Protein AF-A0A350YME5-F1 (afdb_monomer)

Secondary structure (DSSP, 8-state):
-HHHHHHB-SS-B--EEETTEEE---BHHHHHHHHHHHHHHHTT-GGGHHHHHHHHHHHHTTEETTEEEEE--TTSPPEEPPSS--SSSPHHHHHHHHHHHHHHHHT------PPPPTTTSHHHHHHHHHHTT-SEEEEESSPPPGGGS-SSEEEEE-SS-EEEETTEEEETT-

pLDDT: mean 90.99, std 7.44, range [53.31, 97.62]

Radius of gyration: 17.11 Å; Cα contacts (8 Å, |Δi|>4): 312; chains: 1; bounding box: 45×33×50 Å

Structure (mmCIF, N/CA/C/O backbone):
data_AF-A0A350YME5-F1
#
_entry.id   AF-A0A350YME5-F1
#
loop_
_atom_site.group_PDB
_atom_site.id
_atom_site.type_symbol
_atom_site.label_atom_id
_atom_site.label_alt_id
_atom_site.label_comp_id
_atom_site.labe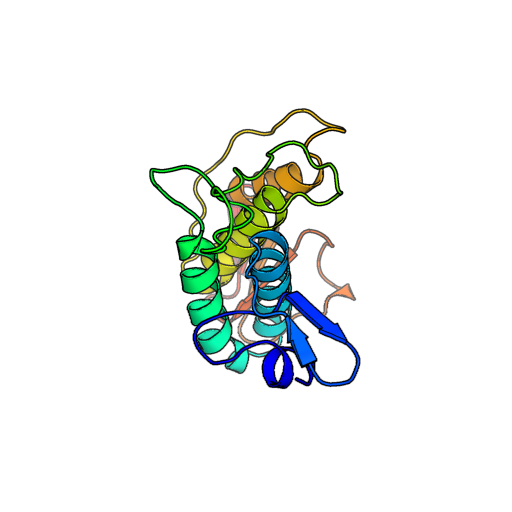l_asym_id
_atom_site.label_entity_id
_atom_site.label_seq_id
_atom_site.pdbx_PDB_ins_code
_atom_site.Cartn_x
_atom_site.Cartn_y
_atom_site.Cartn_z
_atom_site.occupancy
_atom_site.B_iso_or_equiv
_atom_site.auth_seq_id
_atom_site.auth_comp_id
_atom_site.auth_asym_id
_atom_site.auth_atom_id
_atom_site.pdbx_PDB_model_num
ATOM 1 N N . MET A 1 1 ? -17.357 -6.055 -4.525 1.00 59.12 1 MET A N 1
ATOM 2 C CA . MET A 1 1 ? -16.583 -7.040 -3.722 1.00 59.12 1 MET A CA 1
ATOM 3 C C . MET A 1 1 ? -17.225 -7.003 -2.359 1.00 59.12 1 MET A C 1
ATOM 5 O O . MET A 1 1 ? -17.213 -5.934 -1.770 1.00 59.12 1 MET A O 1
ATOM 9 N N . LYS A 1 2 ? -17.766 -8.127 -1.866 1.00 81.62 2 LYS A 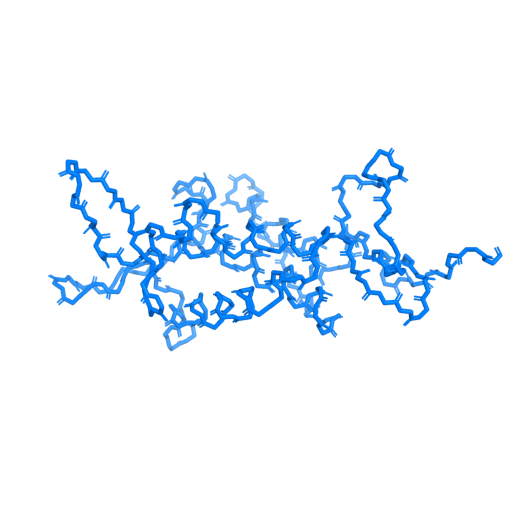N 1
ATOM 10 C CA . LYS A 1 2 ? -18.702 -8.149 -0.722 1.00 81.62 2 LYS A CA 1
ATOM 11 C C . LYS A 1 2 ? -18.221 -7.423 0.548 1.00 81.62 2 LYS A C 1
ATOM 13 O O . LYS A 1 2 ? -19.059 -7.025 1.340 1.00 81.62 2 LYS A O 1
ATOM 18 N N . LEU A 1 3 ? -16.906 -7.272 0.746 1.00 89.12 3 LEU A N 1
ATOM 19 C CA . LEU A 1 3 ? -16.328 -6.552 1.886 1.00 89.12 3 LEU A CA 1
ATOM 20 C C . LEU A 1 3 ? -16.568 -5.040 1.815 1.00 89.12 3 LEU A C 1
ATOM 22 O O . LEU A 1 3 ? -17.195 -4.502 2.716 1.00 89.12 3 LEU A O 1
ATOM 26 N N . LEU A 1 4 ? -16.123 -4.356 0.755 1.00 91.56 4 LEU A N 1
ATOM 27 C CA . LEU A 1 4 ? -16.350 -2.908 0.632 1.00 91.56 4 LEU A CA 1
ATOM 28 C C . LEU A 1 4 ? -17.842 -2.585 0.568 1.00 91.56 4 LEU A C 1
ATOM 30 O O . LEU A 1 4 ? -18.283 -1.658 1.229 1.00 91.56 4 LEU A O 1
ATOM 34 N N . ASP A 1 5 ? -18.621 -3.411 -0.132 1.00 91.50 5 ASP A N 1
ATOM 35 C CA . ASP A 1 5 ? -20.072 -3.229 -0.244 1.00 91.50 5 ASP A CA 1
ATOM 36 C C . ASP A 1 5 ? -20.786 -3.309 1.129 1.00 91.50 5 ASP A C 1
ATOM 38 O O . ASP A 1 5 ? -21.874 -2.766 1.290 1.00 91.50 5 ASP A O 1
ATOM 42 N N . LEU A 1 6 ? -20.190 -3.998 2.113 1.00 92.38 6 LEU A N 1
ATOM 43 C CA . LEU A 1 6 ? -20.753 -4.188 3.455 1.00 92.38 6 LEU A CA 1
ATOM 44 C C . LEU A 1 6 ? -20.171 -3.226 4.500 1.00 92.38 6 LEU A C 1
ATOM 46 O O . LEU A 1 6 ? -20.893 -2.786 5.392 1.00 92.38 6 LEU A O 1
ATOM 50 N N . PHE A 1 7 ? -18.867 -2.958 4.433 1.00 94.50 7 PHE A N 1
ATOM 51 C CA . PHE A 1 7 ? -18.127 -2.265 5.490 1.00 94.50 7 PHE A CA 1
ATOM 52 C C . PHE A 1 7 ? -17.816 -0.805 5.168 1.00 94.50 7 PHE A C 1
ATOM 54 O O . PHE A 1 7 ? -17.554 -0.048 6.096 1.00 94.50 7 PHE A O 1
ATOM 61 N N . TRP A 1 8 ? -17.828 -0.397 3.898 1.00 94.56 8 TRP A N 1
ATOM 62 C CA . TRP A 1 8 ? -17.548 0.981 3.501 1.00 94.56 8 TRP A CA 1
ATOM 63 C C . TRP A 1 8 ? -18.847 1.732 3.211 1.00 94.56 8 TRP A C 1
ATOM 65 O O . TRP A 1 8 ? -19.565 1.392 2.272 1.00 94.56 8 TRP A O 1
ATOM 75 N N . ASP A 1 9 ? -19.140 2.776 3.988 1.00 91.62 9 ASP A N 1
ATOM 76 C CA . ASP A 1 9 ? -20.358 3.586 3.812 1.00 91.62 9 ASP A CA 1
ATOM 77 C C . ASP A 1 9 ? -20.165 4.835 2.933 1.00 91.62 9 ASP A C 1
ATOM 79 O O . ASP A 1 9 ? -21.090 5.628 2.757 1.00 91.62 9 ASP A O 1
ATOM 83 N N . GLY A 1 10 ? -18.968 5.005 2.364 1.00 91.62 10 GLY A N 1
ATOM 84 C CA . GLY A 1 10 ? -18.572 6.194 1.605 1.00 91.62 10 GLY A CA 1
ATOM 85 C C . GLY A 1 10 ? -17.746 7.196 2.411 1.00 91.62 10 GLY A C 1
ATOM 86 O O . GLY A 1 10 ? -17.111 8.063 1.813 1.00 91.62 10 GLY A O 1
ATOM 87 N N . SER A 1 11 ? -17.716 7.067 3.739 1.00 90.62 11 SER A N 1
ATOM 88 C CA . SER A 1 11 ? -16.998 7.979 4.636 1.00 90.62 11 SER A CA 1
ATOM 89 C C . SER A 1 11 ? -16.175 7.272 5.710 1.00 90.62 11 SER A C 1
ATOM 91 O O . SER A 1 11 ? -15.109 7.761 6.084 1.00 90.62 11 SER A O 1
ATOM 93 N N . ALA A 1 12 ? -16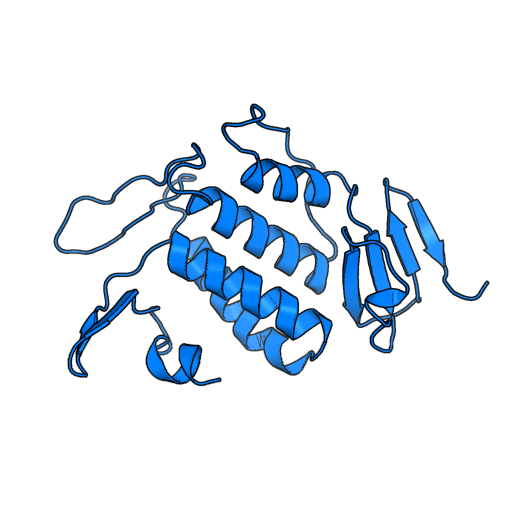.644 6.120 6.185 1.00 90.69 12 ALA A N 1
ATOM 94 C CA . ALA A 1 12 ? -16.018 5.349 7.241 1.00 90.69 12 ALA A CA 1
ATOM 95 C C . ALA A 1 12 ? -16.029 3.856 6.908 1.00 90.69 12 ALA A C 1
ATOM 97 O O . ALA A 1 12 ? -16.952 3.328 6.278 1.00 90.69 12 ALA A O 1
ATOM 98 N N . LEU A 1 13 ? -14.976 3.175 7.359 1.00 92.88 13 LEU A N 1
ATOM 99 C CA . LEU A 1 13 ? -14.870 1.728 7.320 1.00 92.88 13 LEU A CA 1
ATOM 100 C C . LEU A 1 13 ? -15.342 1.178 8.668 1.00 92.88 13 LEU A C 1
ATOM 102 O O . LEU A 1 13 ? -14.803 1.536 9.718 1.00 92.88 13 LEU A O 1
ATOM 106 N N . GLY A 1 14 ? -16.367 0.332 8.633 1.00 91.81 14 GLY A N 1
ATOM 107 C CA . GLY A 1 14 ? -16.812 -0.420 9.797 1.00 91.81 14 GLY A CA 1
ATOM 108 C C . GLY A 1 14 ? -15.796 -1.491 10.192 1.00 91.81 14 GLY A C 1
ATOM 109 O O . GLY A 1 14 ? -15.159 -2.099 9.334 1.00 91.81 14 GLY A O 1
ATOM 110 N N . HIS A 1 15 ? -15.695 -1.750 11.490 1.00 91.31 15 HIS A N 1
ATOM 111 C CA . HIS A 1 15 ? -14.753 -2.712 12.059 1.00 91.31 15 HIS A CA 1
ATOM 112 C C . HIS A 1 15 ? -15.239 -4.161 11.947 1.00 91.31 15 HIS A C 1
ATOM 114 O O . HIS A 1 15 ? -14.507 -5.069 11.562 1.00 91.31 15 HIS A O 1
ATOM 120 N N . SER A 1 16 ? -16.500 -4.410 12.311 1.00 90.94 16 SER A N 1
ATOM 121 C CA . SER A 1 16 ? -17.047 -5.768 12.377 1.00 90.94 16 SER A CA 1
ATOM 122 C C . SER A 1 16 ? -18.559 -5.793 12.143 1.00 90.94 16 SER A C 1
ATOM 124 O O . SER A 1 16 ? -19.231 -4.764 12.218 1.00 90.94 16 SER A O 1
ATOM 126 N N . SER A 1 17 ? -19.108 -6.972 11.840 1.00 91.00 17 SER A N 1
ATOM 127 C CA . SER A 1 17 ? -20.553 -7.181 11.733 1.00 91.00 17 SER A CA 1
ATOM 128 C C . SER A 1 17 ? -20.984 -8.367 12.587 1.00 91.00 17 SER A C 1
ATOM 130 O O . SER A 1 17 ? -20.461 -9.472 12.440 1.00 91.00 17 SER A O 1
ATOM 132 N N . PHE A 1 18 ? -21.962 -8.153 13.467 1.00 90.94 18 PHE A N 1
ATOM 133 C CA . PHE A 1 18 ? -22.523 -9.201 14.316 1.00 90.94 18 PHE A CA 1
ATOM 134 C C . PHE A 1 18 ? -24.046 -9.123 14.324 1.00 90.94 18 PHE A C 1
ATOM 136 O O . PHE A 1 18 ? -24.625 -8.069 14.578 1.00 90.94 18 PHE A O 1
ATOM 143 N N . LYS A 1 19 ? -24.710 -10.251 14.033 1.00 91.31 19 LYS A N 1
ATOM 144 C CA . LYS A 1 19 ? -26.181 -10.345 13.932 1.00 91.31 19 LYS A CA 1
ATOM 145 C C . LYS A 1 19 ? -26.807 -9.265 13.027 1.00 91.31 19 LYS A C 1
ATOM 147 O O . LYS A 1 19 ? -27.875 -8.745 13.326 1.00 91.31 19 LYS A O 1
ATOM 152 N N . GLY A 1 20 ? -26.134 -8.927 11.924 1.00 84.81 20 GLY A N 1
ATOM 153 C CA . GLY A 1 20 ? -26.601 -7.927 10.956 1.00 84.81 20 GLY A CA 1
ATOM 154 C C . GLY A 1 20 ? -26.363 -6.470 11.366 1.00 84.81 20 GLY A C 1
ATOM 155 O O . GLY A 1 20 ? -26.711 -5.572 10.607 1.00 84.81 20 GLY A O 1
ATOM 156 N N . LEU A 1 21 ? -25.752 -6.220 12.528 1.00 88.25 21 LEU A N 1
ATOM 157 C CA . LEU A 1 21 ? -25.370 -4.881 12.969 1.00 88.25 21 LEU A CA 1
ATOM 158 C C . LEU A 1 21 ? -23.900 -4.626 12.647 1.00 88.25 21 LEU A C 1
ATOM 160 O O . LEU A 1 21 ? -23.035 -5.418 13.020 1.00 88.25 21 LEU A O 1
ATOM 164 N N . LEU A 1 22 ? -23.635 -3.518 11.956 1.00 91.50 22 LEU A N 1
ATOM 165 C CA . LEU A 1 22 ? -22.288 -3.050 11.644 1.00 91.50 22 LEU A CA 1
ATOM 166 C C . LEU A 1 22 ? -21.751 -2.193 12.796 1.00 91.50 22 LEU A C 1
ATOM 168 O O . LEU A 1 22 ? -22.388 -1.221 13.207 1.00 91.50 22 LEU A O 1
ATOM 172 N N . GLN A 1 23 ? -20.569 -2.539 13.293 1.00 89.12 23 GLN A N 1
ATOM 173 C CA . GLN A 1 23 ? -19.807 -1.729 14.236 1.00 89.12 23 GLN A CA 1
ATOM 174 C C . GLN A 1 23 ? -19.058 -0.642 13.467 1.00 89.12 23 GLN A C 1
ATOM 176 O O . GLN A 1 23 ? -18.192 -0.941 12.650 1.00 89.12 23 GLN A O 1
ATOM 181 N N . LYS A 1 24 ? -19.428 0.618 13.707 1.00 87.38 24 LYS A N 1
ATOM 182 C CA . LYS A 1 24 ? -18.950 1.780 12.941 1.00 87.38 24 LYS A CA 1
ATOM 183 C C . LYS A 1 24 ? -17.668 2.406 13.488 1.00 87.38 24 LYS A C 1
ATOM 185 O O . LYS A 1 24 ? -17.225 3.423 12.969 1.00 87.38 24 LYS A O 1
ATOM 190 N N . GLN A 1 25 ? -17.091 1.837 14.544 1.00 86.62 25 GLN A N 1
ATOM 191 C CA . GLN A 1 25 ? -15.789 2.265 15.035 1.00 86.62 25 GLN A CA 1
ATOM 192 C C . GLN A 1 25 ? -14.756 2.072 13.926 1.00 86.62 25 GLN A C 1
ATOM 194 O O . GLN A 1 25 ? -14.692 1.011 13.313 1.00 86.62 25 GLN A O 1
ATOM 199 N N . SER A 1 26 ? -13.972 3.111 13.671 1.00 88.88 26 SER A N 1
ATOM 200 C CA . SER A 1 26 ? -12.969 3.115 12.616 1.00 88.88 26 SER A CA 1
ATOM 201 C C . SER A 1 26 ? -11.582 2.898 13.202 1.00 88.88 26 SER A C 1
ATOM 203 O O . SER A 1 26 ? -11.195 3.597 14.145 1.00 88.88 26 SER A O 1
ATOM 205 N N . PHE A 1 27 ? -10.836 1.961 12.617 1.00 92.50 27 PHE A N 1
ATOM 206 C CA . PHE A 1 27 ? -9.481 1.624 13.042 1.00 92.50 27 PHE A CA 1
ATOM 207 C C . PHE A 1 27 ? -8.465 1.790 11.913 1.00 92.50 27 PHE A C 1
ATOM 209 O O . PHE A 1 27 ? -8.740 1.479 10.750 1.00 92.50 27 PHE A O 1
ATOM 216 N N . LEU A 1 28 ? -7.267 2.251 12.274 1.00 94.75 28 LEU A N 1
ATOM 217 C CA . LEU A 1 28 ? -6.152 2.418 11.343 1.00 94.75 28 LEU A CA 1
ATOM 218 C C . LEU A 1 28 ? -5.730 1.086 10.725 1.00 94.75 28 LEU A C 1
ATOM 220 O O . LEU A 1 28 ? -5.465 1.021 9.526 1.00 94.75 28 LEU A O 1
ATOM 224 N N . SER A 1 29 ? -5.676 0.027 11.530 1.00 94.06 29 SER A N 1
ATOM 225 C CA . SER A 1 29 ? -5.372 -1.326 11.062 1.00 94.06 29 SER A CA 1
ATOM 226 C C . SER A 1 29 ? -6.334 -1.800 9.968 1.00 94.06 29 SER A C 1
ATOM 228 O O . SER A 1 29 ? -5.872 -2.247 8.917 1.00 94.06 29 SER A O 1
ATOM 230 N N . ASP A 1 30 ? -7.646 -1.626 10.145 1.00 94.31 30 ASP A N 1
ATOM 231 C CA . ASP A 1 30 ? -8.644 -1.994 9.129 1.00 94.31 30 ASP A CA 1
ATOM 232 C C . ASP A 1 30 ? -8.453 -1.188 7.836 1.00 94.31 30 ASP A C 1
ATOM 234 O O . ASP A 1 30 ? -8.427 -1.747 6.735 1.00 94.31 30 ASP A O 1
ATOM 238 N N . ALA A 1 31 ? -8.260 0.128 7.967 1.00 95.62 31 ALA A N 1
ATOM 239 C CA . ALA A 1 31 ? -8.048 1.027 6.837 1.00 95.62 31 ALA A CA 1
ATOM 240 C C . ALA A 1 31 ? -6.757 0.688 6.068 1.00 95.62 31 ALA A C 1
ATOM 242 O O . ALA A 1 31 ? -6.766 0.580 4.839 1.00 95.62 31 ALA A O 1
ATOM 243 N N . GLY A 1 32 ? -5.648 0.465 6.780 1.00 96.19 32 GLY A N 1
ATOM 244 C CA . GLY A 1 32 ? -4.352 0.112 6.198 1.00 96.19 32 GLY A CA 1
ATOM 245 C C . GLY A 1 32 ? -4.363 -1.258 5.515 1.00 96.19 32 GLY A C 1
ATOM 246 O O . GLY A 1 32 ? -3.817 -1.413 4.417 1.00 96.19 32 GLY A O 1
ATOM 247 N N . ALA A 1 33 ? -5.041 -2.245 6.108 1.00 95.62 33 ALA A N 1
ATOM 248 C CA . ALA A 1 33 ? -5.248 -3.553 5.488 1.00 95.62 33 ALA A CA 1
ATOM 249 C C . ALA A 1 33 ? -6.085 -3.441 4.207 1.00 95.62 33 ALA A C 1
ATOM 251 O O . ALA A 1 33 ? -5.713 -4.007 3.174 1.00 95.62 33 ALA A O 1
ATOM 252 N N . MET A 1 34 ? -7.175 -2.669 4.242 1.00 96.56 34 MET A N 1
ATOM 253 C CA . MET A 1 34 ? -8.033 -2.454 3.077 1.00 96.56 34 MET A CA 1
ATOM 254 C C . MET A 1 34 ? -7.290 -1.738 1.946 1.00 96.56 34 MET A C 1
ATOM 256 O O . MET A 1 34 ? -7.369 -2.167 0.794 1.00 96.56 34 MET A O 1
ATOM 260 N N . LEU A 1 35 ? -6.516 -0.694 2.262 1.00 97.62 35 LEU A N 1
ATOM 261 C CA . LEU A 1 35 ? -5.671 -0.015 1.281 1.00 97.62 35 LEU A CA 1
ATOM 262 C C . LEU A 1 35 ? -4.661 -0.982 0.660 1.00 97.62 35 LEU A C 1
ATOM 264 O O . LEU A 1 35 ? -4.535 -1.043 -0.561 1.00 97.62 35 LEU A O 1
ATOM 268 N N . THR A 1 36 ? -3.983 -1.786 1.481 1.00 96.88 36 THR A N 1
ATOM 269 C CA . THR A 1 36 ? -3.022 -2.781 0.988 1.00 96.88 36 THR A CA 1
ATOM 270 C C . THR A 1 36 ? -3.694 -3.758 0.020 1.00 96.88 36 THR A C 1
ATOM 272 O O . THR A 1 36 ? -3.192 -3.959 -1.086 1.00 96.88 36 THR A O 1
ATOM 275 N N . ALA A 1 37 ? -4.870 -4.293 0.358 1.00 96.62 37 ALA A N 1
ATOM 276 C CA . ALA A 1 37 ? -5.623 -5.171 -0.538 1.00 96.62 37 ALA A CA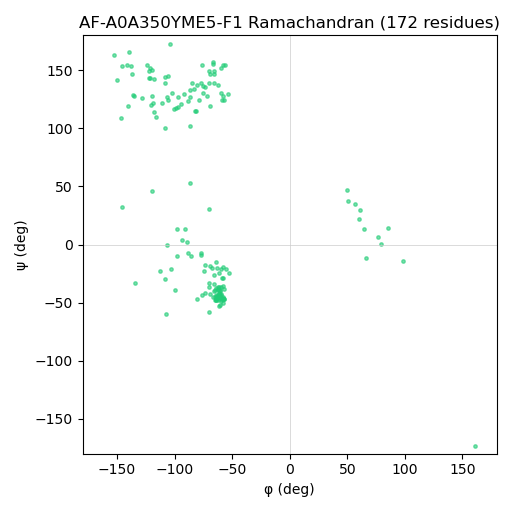 1
ATOM 277 C C . ALA A 1 37 ? -6.020 -4.472 -1.852 1.00 96.62 37 ALA A C 1
ATOM 279 O O . ALA A 1 37 ? -5.862 -5.048 -2.930 1.00 96.62 37 ALA A O 1
ATOM 280 N N . LEU A 1 38 ? 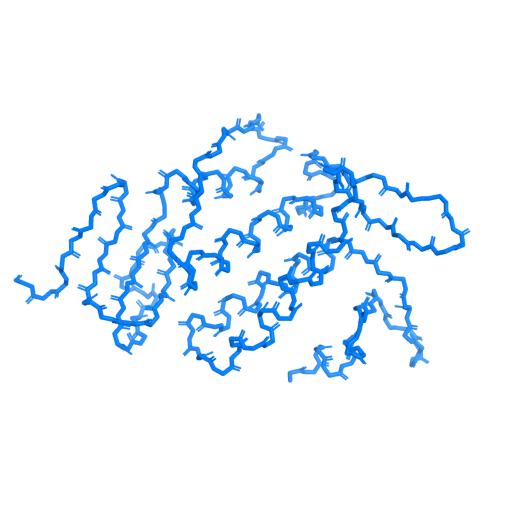-6.475 -3.218 -1.786 1.00 97.06 38 LEU A N 1
ATOM 281 C CA . LEU A 1 38 ? -6.815 -2.418 -2.967 1.00 97.06 38 LEU A CA 1
ATOM 282 C C . LEU A 1 38 ? -5.616 -2.203 -3.890 1.00 97.06 38 LEU A C 1
ATOM 284 O O . LEU A 1 38 ? -5.773 -2.320 -5.103 1.00 97.06 38 LEU A O 1
ATOM 288 N N . THR A 1 39 ? -4.418 -1.965 -3.343 1.00 97.19 39 THR A N 1
ATOM 289 C CA . THR A 1 39 ? -3.205 -1.853 -4.170 1.00 97.19 39 THR A CA 1
ATOM 290 C C . THR A 1 39 ? -2.929 -3.151 -4.928 1.00 97.19 39 THR A C 1
ATOM 292 O O . THR A 1 39 ? -2.670 -3.101 -6.121 1.00 97.19 39 THR A O 1
ATOM 295 N N . MET A 1 40 ? -3.067 -4.318 -4.288 1.00 95.62 40 MET A N 1
ATOM 296 C CA . MET A 1 40 ? -2.856 -5.625 -4.936 1.00 95.62 40 MET A CA 1
ATOM 297 C C . MET A 1 40 ? -3.894 -5.917 -6.031 1.00 95.62 40 MET A C 1
ATOM 299 O O . MET A 1 40 ? -3.592 -6.553 -7.043 1.00 95.62 40 MET A O 1
ATOM 303 N N . LEU A 1 41 ? -5.135 -5.458 -5.843 1.00 95.12 41 LEU A N 1
ATOM 304 C CA . LEU A 1 41 ? -6.175 -5.548 -6.867 1.00 95.12 41 LEU A CA 1
ATOM 305 C C . LEU A 1 41 ? -5.875 -4.615 -8.048 1.00 95.12 41 LEU A C 1
ATOM 307 O O . LEU A 1 41 ? -6.003 -5.035 -9.200 1.00 95.12 41 LEU A O 1
ATOM 311 N N . TYR A 1 42 ? -5.428 -3.389 -7.766 1.00 95.44 42 TYR A N 1
ATOM 312 C CA . TYR A 1 42 ? -5.050 -2.400 -8.776 1.00 95.44 42 TYR A CA 1
ATOM 313 C C . TYR A 1 42 ? -3.909 -2.881 -9.681 1.00 95.44 42 TYR A C 1
ATOM 315 O O . TYR A 1 42 ? -3.953 -2.660 -10.887 1.00 95.44 42 TYR A O 1
ATOM 323 N N . GLU A 1 43 ? -2.940 -3.625 -9.136 1.00 95.19 43 GLU A N 1
ATOM 324 C CA . GLU A 1 43 ? -1.847 -4.232 -9.915 1.00 95.19 43 GLU A CA 1
ATOM 325 C C . GLU A 1 43 ? -2.323 -5.168 -11.032 1.00 95.19 43 GLU A C 1
ATOM 327 O O . GLU A 1 43 ? -1.557 -5.457 -11.950 1.00 95.19 43 GLU A O 1
ATOM 332 N N . ASN A 1 44 ? -3.561 -5.666 -10.970 1.00 91.31 44 ASN A N 1
ATOM 333 C CA . ASN A 1 44 ? -4.150 -6.523 -11.997 1.00 91.31 44 ASN A CA 1
ATOM 334 C C . ASN A 1 44 ? -5.242 -5.809 -12.808 1.00 91.31 44 ASN A C 1
ATOM 336 O O . ASN A 1 44 ? -5.421 -6.136 -13.980 1.00 91.31 44 ASN A O 1
ATOM 340 N N . ASP A 1 45 ? -5.953 -4.854 -12.206 1.00 92.00 45 ASP A N 1
ATOM 341 C CA . ASP A 1 45 ? -7.132 -4.209 -12.784 1.00 92.00 45 ASP A CA 1
ATOM 342 C C . ASP A 1 45 ? -7.227 -2.732 -12.354 1.00 92.00 45 ASP A C 1
ATOM 344 O O . ASP A 1 45 ? -7.542 -2.411 -11.206 1.00 92.00 45 ASP A O 1
ATOM 348 N N . GLU A 1 46 ? -6.988 -1.813 -13.292 1.00 92.19 46 GLU A N 1
ATOM 349 C CA . GLU A 1 46 ? -6.922 -0.370 -13.018 1.00 92.19 46 GLU A CA 1
ATOM 350 C C . GLU A 1 46 ? -8.249 0.230 -12.533 1.00 92.19 46 GLU A C 1
ATOM 352 O O . GLU A 1 46 ? -8.253 1.317 -11.949 1.00 92.19 46 GLU A O 1
ATOM 357 N N . LYS A 1 47 ? -9.382 -0.477 -12.681 1.00 94.38 47 LYS A N 1
ATOM 358 C CA . LYS A 1 47 ? -10.689 -0.000 -12.191 1.00 94.38 47 LYS A CA 1
ATOM 359 C C . LYS A 1 47 ? -10.711 0.246 -10.681 1.00 94.38 47 LYS A C 1
ATOM 361 O O . LYS A 1 47 ? -11.568 0.970 -10.183 1.00 94.38 47 LYS A O 1
ATOM 366 N N . TRP A 1 48 ? -9.783 -0.364 -9.943 1.00 95.31 48 TRP A N 1
ATOM 367 C CA . TRP A 1 48 ? -9.636 -0.164 -8.503 1.00 95.31 48 TRP A CA 1
ATOM 368 C C . TRP A 1 48 ? -8.956 1.159 -8.141 1.00 95.31 48 TRP A C 1
ATOM 370 O O . TRP A 1 48 ? -8.938 1.513 -6.964 1.00 95.31 48 TRP A O 1
ATOM 380 N N . GLY A 1 49 ? -8.434 1.907 -9.118 1.00 94.94 49 GLY A N 1
ATOM 381 C CA . GLY A 1 49 ? -7.631 3.108 -8.892 1.00 94.94 49 GLY A CA 1
ATOM 382 C C . GLY A 1 49 ? -8.363 4.200 -8.117 1.00 94.94 49 GLY A C 1
ATOM 383 O O . GLY A 1 49 ? -7.802 4.761 -7.179 1.00 94.94 49 GLY A O 1
ATOM 384 N N . GLU A 1 50 ? -9.629 4.469 -8.443 1.00 95.38 50 GLU A N 1
ATOM 385 C CA . GLU A 1 50 ? -10.413 5.489 -7.732 1.00 95.38 50 GLU A CA 1
ATOM 386 C C . GLU A 1 50 ? -10.686 5.086 -6.279 1.00 95.38 50 GLU A C 1
ATOM 388 O O . GLU A 1 50 ? -10.431 5.863 -5.363 1.00 95.38 50 GLU A O 1
ATOM 393 N N . MET A 1 51 ? -11.094 3.835 -6.044 1.00 96.19 51 MET A N 1
ATOM 394 C CA . MET A 1 51 ? -11.304 3.329 -4.684 1.00 96.19 51 MET A CA 1
ATOM 395 C C . MET A 1 51 ? -9.997 3.295 -3.877 1.00 96.19 51 MET A C 1
ATOM 397 O O . MET A 1 51 ? -9.993 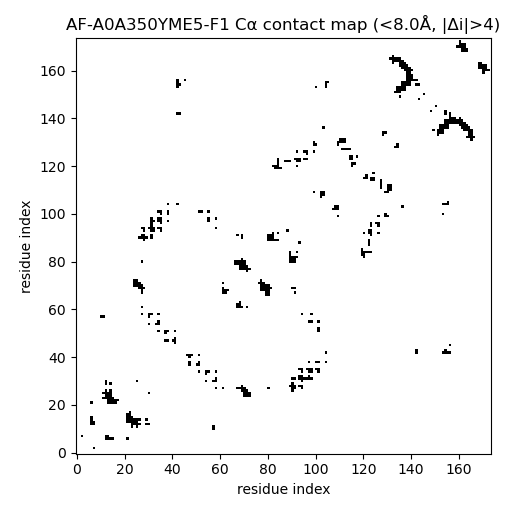3.617 -2.691 1.00 96.19 51 MET A O 1
ATOM 401 N N . MET A 1 52 ? -8.875 2.951 -4.514 1.00 96.75 52 MET A N 1
ATOM 402 C CA . MET A 1 52 ? -7.550 3.015 -3.899 1.00 96.75 52 MET A CA 1
ATOM 403 C C . MET A 1 52 ? -7.227 4.444 -3.450 1.00 96.75 52 MET A C 1
ATOM 405 O O . MET A 1 52 ? -6.860 4.626 -2.295 1.00 96.75 52 MET A O 1
ATOM 409 N N . LYS A 1 53 ? -7.426 5.461 -4.301 1.00 96.31 53 LYS A N 1
ATOM 410 C CA . LYS A 1 53 ? -7.212 6.876 -3.936 1.00 96.31 53 LYS A CA 1
ATOM 411 C C . LYS A 1 53 ? -8.120 7.324 -2.788 1.00 96.31 53 LYS A C 1
ATOM 413 O O . LYS A 1 53 ? -7.645 7.981 -1.864 1.00 96.31 53 LYS A O 1
ATOM 418 N N . THR A 1 54 ? -9.402 6.948 -2.811 1.00 96.81 54 THR A N 1
ATOM 419 C CA . THR A 1 54 ? -10.329 7.212 -1.697 1.00 96.81 54 THR A CA 1
ATOM 420 C C . THR A 1 54 ? -9.804 6.607 -0.398 1.00 96.81 54 THR A C 1
ATOM 422 O O . THR A 1 54 ? -9.751 7.289 0.624 1.00 96.81 54 THR A O 1
ATOM 425 N N . MET A 1 55 ? -9.358 5.351 -0.437 1.00 97.12 55 MET A N 1
ATOM 426 C CA . MET A 1 55 ? -8.842 4.666 0.744 1.00 97.12 55 MET A CA 1
ATOM 427 C C . MET A 1 55 ? -7.492 5.231 1.211 1.00 97.12 55 MET A C 1
ATOM 429 O O . MET A 1 55 ? -7.260 5.301 2.413 1.00 97.12 55 MET A O 1
ATOM 433 N N . MET A 1 56 ? -6.625 5.705 0.306 1.00 96.75 56 MET A N 1
ATOM 434 C CA . MET A 1 56 ? -5.401 6.436 0.674 1.00 96.75 56 MET A CA 1
ATOM 435 C C . MET A 1 56 ? -5.734 7.671 1.512 1.00 96.75 56 MET A C 1
ATOM 437 O O . MET A 1 56 ? -5.170 7.854 2.588 1.00 96.75 56 MET A O 1
ATOM 441 N N . ALA A 1 57 ? -6.679 8.493 1.043 1.00 96.12 57 ALA A N 1
ATOM 442 C CA . ALA A 1 57 ? -7.117 9.681 1.771 1.00 96.12 57 ALA A CA 1
ATOM 443 C C . ALA A 1 57 ? -7.756 9.319 3.123 1.00 96.12 57 ALA A C 1
ATOM 445 O O . ALA A 1 57 ? -7.524 9.999 4.122 1.00 96.12 57 ALA A O 1
ATOM 446 N N . TYR A 1 58 ? -8.523 8.226 3.169 1.00 96.38 58 TYR A N 1
ATOM 447 C CA . TYR A 1 58 ? -9.118 7.734 4.406 1.00 96.38 58 TYR A CA 1
ATOM 448 C C . TYR A 1 58 ? -8.063 7.283 5.424 1.00 96.38 58 TYR A C 1
ATOM 450 O O . TYR A 1 58 ? -8.117 7.718 6.571 1.00 96.38 58 TYR A O 1
ATOM 458 N N . VAL A 1 59 ? -7.062 6.493 5.016 1.00 96.94 59 VAL A N 1
ATOM 459 C CA . VAL A 1 59 ? -5.933 6.103 5.882 1.00 96.94 59 VAL A CA 1
ATOM 460 C C . VAL A 1 59 ? -5.207 7.342 6.401 1.00 96.94 59 VAL A C 1
ATOM 462 O O . VAL A 1 59 ? -4.990 7.464 7.602 1.00 96.94 59 VAL A O 1
ATOM 465 N N . GLU A 1 60 ? -4.898 8.305 5.532 1.00 95.69 60 GLU A N 1
ATOM 466 C CA . GLU A 1 60 ? -4.226 9.556 5.914 1.00 95.69 60 GLU A CA 1
ATOM 467 C C . GLU A 1 60 ? -4.997 10.375 6.962 1.00 95.69 60 GLU A C 1
ATOM 469 O O . GLU A 1 60 ? -4.386 11.050 7.791 1.00 95.69 60 GLU A O 1
ATOM 474 N N . SER A 1 61 ? -6.330 10.273 7.008 1.00 94.56 61 SER A N 1
ATOM 475 C CA . SER A 1 61 ? -7.150 10.971 8.011 1.00 94.56 61 SER A CA 1
ATOM 476 C C . SER A 1 61 ? -6.875 10.535 9.462 1.00 94.56 61 SER A C 1
ATOM 478 O O . SER A 1 61 ? -7.132 11.293 10.404 1.00 94.56 61 SER A O 1
ATOM 480 N N . PHE A 1 62 ? -6.288 9.350 9.662 1.00 94.56 62 PHE A N 1
ATOM 481 C CA . PHE A 1 62 ? -5.853 8.867 10.976 1.00 94.56 62 PHE A CA 1
ATOM 482 C C . PHE A 1 62 ? -4.539 9.507 11.446 1.00 94.56 62 PHE A C 1
ATOM 484 O O . PHE A 1 62 ? -4.150 9.340 12.607 1.00 94.56 62 PHE A O 1
ATOM 491 N N . ARG A 1 63 ? -3.845 10.262 10.587 1.00 94.06 63 ARG A N 1
ATOM 492 C CA . ARG A 1 63 ? -2.628 10.990 10.951 1.00 94.06 63 ARG A CA 1
ATOM 493 C C . ARG A 1 63 ? -2.985 12.364 11.517 1.00 94.06 63 ARG A C 1
ATOM 495 O O . ARG A 1 63 ? -3.255 13.313 10.787 1.00 94.06 63 ARG A O 1
ATOM 502 N N . LYS A 1 64 ? -2.941 12.505 12.844 1.00 90.69 64 LYS A N 1
ATOM 503 C CA . LYS A 1 64 ? -3.265 13.752 13.562 1.00 90.69 64 LYS A CA 1
ATOM 504 C C . LYS A 1 64 ? -2.009 14.353 14.185 1.00 90.69 64 LYS A C 1
ATOM 506 O O . LYS A 1 64 ? -1.325 13.704 14.971 1.00 90.69 64 LYS A O 1
ATOM 511 N N . GLY A 1 65 ? -1.680 15.597 13.827 1.00 87.19 65 GLY A N 1
ATOM 512 C CA . GLY A 1 65 ? -0.493 16.284 14.360 1.00 87.19 65 GLY A CA 1
ATOM 513 C C . GLY A 1 65 ? 0.820 15.526 14.111 1.00 87.19 65 GLY A C 1
ATOM 514 O O . GLY A 1 65 ? 1.693 15.510 14.975 1.00 87.19 65 GLY A O 1
ATOM 515 N N . GLY A 1 66 ? 0.929 14.836 12.968 1.00 87.38 66 GLY A N 1
ATOM 516 C CA . GLY A 1 66 ? 2.096 14.021 12.607 1.00 87.38 66 GLY A CA 1
ATOM 517 C C . GLY A 1 66 ? 2.188 12.663 13.312 1.00 87.38 66 GLY A C 1
ATOM 518 O O . GLY A 1 66 ? 3.195 11.976 13.161 1.00 87.38 66 GLY A O 1
ATOM 519 N N . LYS A 1 67 ? 1.166 12.260 14.075 1.00 91.06 67 LYS A N 1
ATOM 520 C CA . LYS A 1 67 ? 1.114 10.966 14.763 1.00 91.06 67 LYS A CA 1
ATOM 521 C C . LYS A 1 67 ? -0.046 10.127 14.253 1.00 91.06 67 LYS A C 1
ATOM 523 O O . LYS A 1 67 ? -1.130 10.646 13.994 1.00 91.06 67 LYS A O 1
ATOM 528 N N . TRP A 1 68 ? 0.190 8.829 14.140 1.00 94.25 68 TRP A N 1
ATOM 529 C CA . TRP A 1 68 ? -0.843 7.860 13.810 1.00 94.25 68 TRP A CA 1
ATOM 530 C C . TRP A 1 68 ? -1.750 7.607 15.013 1.00 94.25 68 TRP A C 1
ATOM 532 O O . TRP A 1 68 ? -1.279 7.350 16.123 1.00 94.25 68 TRP A O 1
ATOM 542 N N . VAL A 1 69 ? -3.055 7.675 14.784 1.00 93.44 69 VAL A N 1
ATOM 543 C CA . VAL A 1 69 ? -4.095 7.336 15.756 1.00 93.44 69 VAL A CA 1
ATOM 544 C C . VAL A 1 69 ? -4.698 6.001 15.336 1.00 93.44 69 VAL A C 1
ATOM 546 O O . VAL A 1 69 ? -5.095 5.859 14.191 1.00 93.44 69 VAL A O 1
ATOM 549 N N . GLU A 1 70 ? -4.752 5.021 16.237 1.00 91.94 70 GLU A N 1
ATOM 550 C CA . GLU A 1 70 ? -5.319 3.697 15.950 1.00 91.94 70 GLU A CA 1
ATOM 551 C C . GLU A 1 70 ? -6.841 3.742 15.937 1.00 91.94 70 GLU A C 1
ATOM 553 O O . GLU A 1 70 ? -7.464 3.172 15.053 1.00 91.94 70 GLU A O 1
ATOM 558 N N . SER A 1 71 ? -7.436 4.430 16.912 1.00 87.25 71 SER A N 1
ATOM 559 C CA . SER A 1 71 ? -8.882 4.566 17.055 1.00 87.25 71 SER A CA 1
ATOM 560 C C . SER A 1 71 ? -9.231 6.010 17.379 1.00 87.25 71 SER A C 1
ATOM 562 O O . SER A 1 71 ? -8.661 6.615 18.294 1.00 87.25 71 SER A O 1
ATOM 564 N N . ALA A 1 72 ? -10.159 6.560 16.602 1.00 68.75 72 ALA A N 1
ATOM 565 C CA . ALA A 1 72 ? -10.671 7.917 16.738 1.00 68.75 72 ALA A CA 1
ATOM 566 C C . ALA A 1 72 ? -12.185 7.901 17.004 1.00 68.75 72 ALA A C 1
ATOM 568 O O . ALA A 1 72 ? -12.931 8.613 16.339 1.00 68.75 72 ALA A O 1
ATOM 569 N N . ALA A 1 73 ? -12.633 7.048 17.925 1.00 72.19 73 ALA A N 1
ATOM 570 C CA . ALA A 1 73 ? -14.035 6.977 18.315 1.00 72.19 73 ALA A CA 1
ATOM 571 C C . ALA A 1 73 ? -14.410 8.144 19.249 1.00 72.19 73 ALA A C 1
ATOM 573 O O . ALA A 1 73 ? -13.632 8.504 20.130 1.00 72.19 73 ALA A O 1
ATOM 574 N N . ASP A 1 74 ? -15.594 8.731 19.055 1.00 69.38 74 ASP A N 1
ATOM 575 C CA . ASP A 1 74 ? -16.062 9.896 19.827 1.00 69.38 74 ASP A CA 1
ATOM 576 C C . ASP A 1 74 ? -16.384 9.564 21.296 1.00 69.38 74 ASP A C 1
ATOM 578 O O . ASP A 1 74 ? -16.469 10.454 22.143 1.00 69.38 74 ASP A O 1
ATOM 582 N N . ASP A 1 75 ? -16.575 8.281 21.607 1.00 66.12 75 ASP A N 1
ATOM 583 C CA . ASP A 1 75 ? -16.939 7.763 22.925 1.00 66.12 75 ASP A CA 1
ATOM 584 C C . ASP A 1 75 ? -15.729 7.459 23.830 1.00 66.12 75 ASP A C 1
ATOM 586 O O . ASP A 1 75 ? -15.911 7.195 25.020 1.00 66.12 75 ASP A O 1
ATOM 590 N N . PHE A 1 76 ? -14.496 7.550 23.312 1.00 68.38 76 PHE A N 1
ATOM 591 C CA . PHE A 1 76 ? -13.259 7.300 24.061 1.00 68.38 76 PHE A CA 1
ATOM 592 C C . PHE A 1 76 ? -12.141 8.294 23.718 1.00 68.38 76 PHE A C 1
ATOM 594 O O . PHE A 1 76 ? -12.178 9.023 22.731 1.00 68.38 76 PHE A O 1
ATOM 601 N N . GLN A 1 77 ? -11.096 8.331 24.551 1.00 74.56 77 GLN A N 1
ATOM 602 C CA . GLN A 1 77 ? -9.883 9.069 24.200 1.00 74.56 77 GLN A CA 1
ATOM 603 C C . GLN A 1 77 ? -9.200 8.425 22.990 1.00 74.56 77 GLN A C 1
ATOM 605 O O . GLN A 1 77 ? -9.086 7.202 22.911 1.00 74.56 77 GLN A O 1
ATOM 610 N N . ALA A 1 78 ? -8.697 9.262 22.079 1.00 81.12 78 ALA A N 1
ATOM 611 C CA . ALA A 1 78 ? -7.981 8.801 20.898 1.00 81.12 78 ALA A CA 1
ATOM 612 C C . ALA A 1 78 ? -6.778 7.928 21.289 1.00 81.12 78 ALA A C 1
ATOM 614 O O . ALA A 1 78 ? -5.883 8.364 22.021 1.00 81.12 78 ALA A O 1
ATOM 615 N N . VAL A 1 79 ? -6.737 6.707 20.762 1.00 85.00 79 VAL A N 1
ATOM 616 C CA . VAL A 1 79 ? -5.662 5.751 21.043 1.00 85.00 79 VAL A CA 1
ATOM 617 C C . VAL A 1 79 ? -4.543 5.972 20.036 1.00 85.00 79 VAL A C 1
ATOM 619 O O . VAL A 1 79 ? -4.776 5.921 18.833 1.00 85.00 79 VAL A O 1
ATOM 622 N N . GLN A 1 80 ? -3.322 6.231 20.502 1.00 88.88 80 GLN A N 1
ATOM 623 C CA . GLN A 1 80 ? -2.164 6.351 19.610 1.00 88.88 80 GLN A CA 1
ATOM 624 C C . GLN A 1 80 ? -1.805 4.986 19.022 1.00 88.88 80 GLN A C 1
ATOM 626 O O . GLN A 1 80 ? -1.801 3.983 19.737 1.00 88.88 80 GLN A O 1
ATOM 631 N N . ALA A 1 81 ? -1.471 4.956 17.736 1.00 86.94 81 ALA A N 1
ATOM 632 C CA . ALA A 1 81 ? -1.080 3.723 17.076 1.00 86.94 81 ALA A CA 1
ATOM 633 C C . ALA A 1 81 ? 0.347 3.316 17.465 1.00 86.94 81 ALA A C 1
ATOM 635 O O . ALA A 1 81 ? 1.270 4.136 17.537 1.00 86.94 81 ALA A O 1
ATOM 636 N N . SER A 1 82 ? 0.517 2.023 17.732 1.00 84.50 82 SER A N 1
ATOM 637 C CA . SER A 1 82 ? 1.803 1.441 18.097 1.00 84.50 82 SER A CA 1
ATOM 638 C C . SER A 1 82 ? 2.656 1.197 16.855 1.00 84.50 82 SER A C 1
ATOM 640 O O . SER A 1 82 ? 2.180 0.664 15.860 1.00 84.50 82 SER A O 1
ATOM 642 N N . TRP A 1 83 ? 3.942 1.531 16.948 1.00 82.12 83 TRP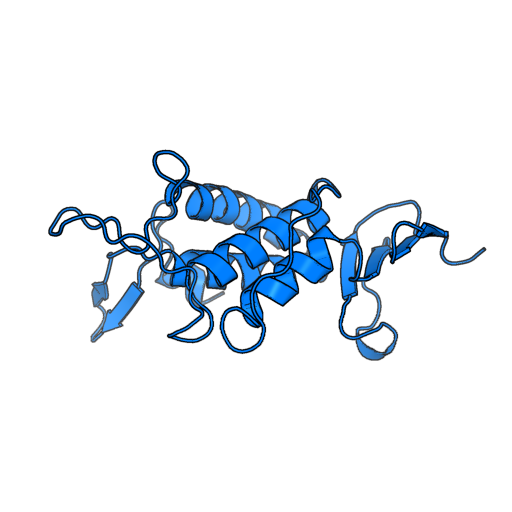 A N 1
ATOM 643 C CA . TRP A 1 83 ? 4.958 1.139 15.963 1.00 82.12 83 TRP A CA 1
ATOM 644 C C . TRP A 1 83 ? 5.564 -0.243 16.231 1.00 82.12 83 TRP A C 1
ATOM 646 O O . TRP A 1 83 ? 6.365 -0.738 15.439 1.00 82.12 83 TRP A O 1
ATOM 656 N N . PHE A 1 84 ? 5.268 -0.817 17.396 1.00 81.25 84 PHE A N 1
ATOM 657 C CA . PHE A 1 84 ? 5.634 -2.184 17.721 1.00 81.25 84 PHE A CA 1
ATOM 658 C C . PHE A 1 84 ? 4.631 -3.102 17.033 1.00 81.25 84 PHE A C 1
ATOM 660 O O . PHE A 1 84 ? 3.432 -2.945 17.268 1.00 81.25 84 PHE A O 1
ATOM 667 N N . ASP A 1 85 ? 5.111 -4.039 16.214 1.00 76.81 85 ASP A N 1
ATOM 668 C CA . ASP A 1 85 ? 4.294 -4.935 15.383 1.00 76.81 85 ASP A CA 1
ATOM 669 C C . ASP A 1 85 ? 3.513 -5.980 16.194 1.00 76.81 85 ASP A C 1
ATOM 671 O O . ASP A 1 85 ? 3.255 -7.060 15.700 1.00 76.81 85 ASP A O 1
ATOM 675 N N . HIS A 1 86 ? 3.102 -5.700 17.430 1.00 72.62 86 HIS A N 1
ATOM 676 C CA . HIS A 1 86 ? 2.202 -6.566 18.187 1.00 72.62 86 HIS A CA 1
ATOM 677 C C . HIS A 1 86 ? 0.902 -5.823 18.530 1.00 72.62 86 HIS A C 1
ATOM 679 O O . HIS A 1 86 ? 0.966 -4.804 19.224 1.00 72.62 86 HIS A O 1
ATOM 685 N N . PRO A 1 87 ? -0.270 -6.341 18.104 1.00 78.06 87 PRO A N 1
ATOM 686 C CA . PRO A 1 87 ? -0.463 -7.506 17.219 1.00 78.06 87 PRO A CA 1
ATOM 687 C C . PRO A 1 87 ? 0.199 -7.329 15.836 1.00 78.06 87 PRO A C 1
ATOM 689 O O . PRO A 1 87 ? 0.368 -6.199 15.389 1.00 78.06 87 PRO A O 1
ATOM 692 N N . VAL A 1 88 ? 0.605 -8.441 15.198 1.00 80.75 88 VAL A N 1
ATOM 693 C CA . VAL A 1 88 ? 1.299 -8.429 13.893 1.00 80.75 88 VAL A CA 1
ATOM 694 C C . VAL A 1 88 ? 0.273 -8.539 12.760 1.00 80.75 88 VAL A C 1
ATOM 696 O O . VAL A 1 88 ? -0.497 -9.503 12.763 1.00 80.75 88 VAL A O 1
ATOM 699 N N . PRO A 1 89 ? 0.313 -7.660 11.744 1.00 87.50 89 PRO A N 1
ATOM 700 C CA . PRO A 1 89 ? 1.074 -6.406 11.689 1.00 87.50 89 PRO A CA 1
ATOM 701 C C . PRO A 1 89 ? 0.427 -5.292 12.526 1.00 87.50 89 PRO A C 1
ATOM 703 O O . PRO A 1 89 ? -0.791 -5.285 12.710 1.00 87.50 89 PRO A O 1
ATOM 706 N N . SER A 1 90 ? 1.222 -4.316 12.987 1.00 91.06 90 SER A N 1
ATOM 707 C CA . SER A 1 90 ? 0.645 -3.129 13.636 1.00 91.06 90 SER A CA 1
ATOM 708 C C . SER A 1 90 ? -0.156 -2.284 12.642 1.00 91.06 90 SER A C 1
ATOM 710 O O . SER A 1 90 ? 0.122 -2.286 11.437 1.00 91.06 90 SER A O 1
ATOM 712 N N . GLY A 1 91 ? -1.116 -1.502 13.151 1.00 92.75 91 GLY A N 1
ATOM 713 C CA . GLY A 1 91 ? -1.893 -0.571 12.329 1.00 92.75 91 GLY A CA 1
ATOM 714 C C . GLY A 1 91 ? -1.008 0.429 11.586 1.00 92.75 91 GLY A C 1
ATOM 715 O O . GLY A 1 91 ? -1.226 0.685 10.404 1.00 92.75 91 GLY A O 1
ATOM 716 N N . VAL A 1 92 ? 0.066 0.904 12.226 1.00 93.50 92 VAL A N 1
ATOM 717 C CA . VAL A 1 92 ? 1.034 1.789 11.568 1.00 93.50 92 VAL A CA 1
ATOM 718 C C . VAL A 1 92 ? 1.753 1.085 10.421 1.00 93.50 92 VAL A C 1
ATOM 720 O O . VAL A 1 92 ? 1.837 1.632 9.326 1.00 93.50 92 VAL A O 1
ATOM 723 N N . SER A 1 93 ? 2.250 -0.133 10.636 1.00 93.88 93 SER A N 1
ATOM 724 C CA . SER A 1 93 ? 2.950 -0.877 9.586 1.00 93.88 93 SER A CA 1
ATOM 725 C C . SER A 1 93 ? 2.045 -1.183 8.392 1.00 93.88 93 SER A C 1
ATOM 727 O O . SER A 1 93 ? 2.507 -1.112 7.253 1.00 93.88 93 SER A O 1
ATOM 729 N N . LEU A 1 94 ? 0.759 -1.466 8.624 1.00 95.12 94 LEU A N 1
ATOM 730 C CA . LEU A 1 94 ? -0.243 -1.617 7.563 1.00 95.12 94 LEU A CA 1
ATOM 731 C C . LEU A 1 94 ? -0.484 -0.314 6.802 1.00 95.12 94 LEU A C 1
ATOM 733 O O . LEU A 1 94 ? -0.477 -0.320 5.572 1.00 95.12 94 LEU A O 1
ATOM 737 N N . ALA A 1 95 ? -0.679 0.792 7.520 1.00 96.00 95 ALA A N 1
ATOM 738 C CA . ALA A 1 95 ? -0.919 2.099 6.922 1.00 96.00 95 ALA A CA 1
ATOM 739 C C . ALA A 1 95 ? 0.257 2.538 6.041 1.00 96.00 95 ALA A C 1
ATOM 741 O O . ALA A 1 95 ? 0.068 2.830 4.863 1.00 96.00 95 ALA A O 1
ATOM 742 N N . GLU A 1 96 ? 1.476 2.497 6.580 1.00 95.69 96 GLU A N 1
ATOM 743 C CA . GLU A 1 96 ? 2.701 2.870 5.865 1.00 95.69 96 GLU A CA 1
ATOM 744 C C . GLU A 1 96 ? 2.933 1.971 4.641 1.00 95.69 96 GLU A C 1
ATOM 746 O O . GLU A 1 96 ? 3.220 2.459 3.551 1.00 95.69 96 GLU A O 1
ATOM 751 N N . THR A 1 97 ? 2.731 0.655 4.778 1.00 95.81 97 THR A N 1
ATOM 752 C CA . THR A 1 97 ? 2.857 -0.293 3.657 1.00 95.81 97 THR A CA 1
ATOM 753 C C . THR A 1 97 ? 1.838 0.000 2.555 1.00 95.81 97 THR A C 1
ATOM 755 O O . THR A 1 97 ? 2.206 0.060 1.380 1.00 95.81 97 THR A O 1
ATOM 758 N N . GLY A 1 98 ? 0.565 0.193 2.911 1.00 96.88 98 GLY A N 1
ATOM 759 C CA . GLY A 1 98 ? -0.499 0.490 1.955 1.00 96.88 98 GLY A CA 1
ATOM 760 C C . GLY A 1 98 ? -0.269 1.814 1.225 1.00 96.88 98 GLY A C 1
ATOM 761 O O . GLY A 1 98 ? -0.385 1.863 -0.000 1.00 96.88 98 GLY A O 1
ATOM 762 N N . LEU A 1 99 ? 0.116 2.864 1.957 1.00 96.94 99 LEU A N 1
ATOM 763 C CA . LEU A 1 99 ? 0.403 4.186 1.397 1.00 96.94 99 LEU A CA 1
ATOM 764 C C . LEU A 1 99 ? 1.607 4.152 0.457 1.00 96.94 99 LEU A C 1
ATOM 766 O O . LEU A 1 99 ? 1.502 4.628 -0.670 1.00 96.94 99 LEU A O 1
ATOM 770 N N . THR A 1 100 ? 2.717 3.530 0.856 1.00 96.94 100 THR A N 1
ATOM 771 C CA . THR A 1 100 ? 3.904 3.403 -0.004 1.00 96.94 100 THR A CA 1
ATOM 772 C C . THR A 1 100 ? 3.601 2.630 -1.277 1.00 96.94 100 THR A C 1
ATOM 774 O O . THR A 1 100 ? 3.975 3.072 -2.363 1.00 96.94 100 THR A O 1
ATOM 777 N N . ARG A 1 101 ? 2.880 1.505 -1.181 1.00 97.12 101 ARG A N 1
ATOM 778 C CA . ARG A 1 101 ? 2.458 0.743 -2.366 1.00 97.12 101 ARG A CA 1
ATOM 779 C C . ARG A 1 101 ? 1.613 1.603 -3.297 1.00 97.12 101 ARG A C 1
ATOM 781 O O . ARG A 1 101 ? 1.879 1.643 -4.494 1.00 97.12 101 ARG A O 1
ATOM 788 N N . ALA A 1 102 ? 0.630 2.320 -2.761 1.00 97.00 102 ALA A N 1
ATOM 789 C CA . ALA A 1 102 ? -0.244 3.160 -3.568 1.00 97.00 102 ALA A CA 1
ATOM 790 C C . ALA A 1 102 ? 0.511 4.323 -4.239 1.00 97.00 102 ALA A C 1
ATOM 792 O O . ALA A 1 102 ? 0.282 4.600 -5.419 1.00 97.00 102 ALA A O 1
ATOM 793 N N . SER A 1 103 ? 1.465 4.949 -3.545 1.00 95.19 103 SER A N 1
ATOM 794 C CA . SER A 1 103 ? 2.331 5.988 -4.120 1.00 95.19 103 SER A CA 1
ATOM 795 C C . SER A 1 103 ? 3.232 5.436 -5.228 1.00 95.19 103 SER A C 1
ATOM 797 O O . SER A 1 103 ? 3.282 5.999 -6.320 1.00 95.19 103 SER A O 1
ATOM 799 N N . LEU A 1 104 ? 3.866 4.277 -5.026 1.00 95.25 104 LEU A N 1
ATOM 800 C CA . LEU A 1 104 ? 4.672 3.629 -6.069 1.00 95.25 104 LEU A CA 1
ATOM 801 C C . LEU A 1 104 ? 3.840 3.284 -7.312 1.00 95.25 104 LEU A C 1
ATOM 803 O O . LEU A 1 104 ? 4.296 3.482 -8.434 1.00 95.25 104 LEU A O 1
ATOM 807 N N . LEU A 1 105 ? 2.599 2.828 -7.133 1.00 95.44 105 LEU A N 1
ATOM 808 C CA . LEU A 1 105 ? 1.708 2.464 -8.239 1.00 95.44 105 LEU A CA 1
ATOM 809 C C . LEU A 1 105 ? 1.126 3.673 -8.988 1.00 95.44 105 LEU A C 1
ATOM 811 O O . LEU A 1 105 ? 0.739 3.535 -10.148 1.00 95.44 105 LEU A O 1
ATOM 815 N N . THR A 1 106 ? 1.067 4.854 -8.369 1.00 89.88 106 THR A N 1
ATOM 816 C CA . THR A 1 106 ? 0.450 6.054 -8.963 1.00 89.88 106 THR A CA 1
ATOM 817 C C . THR A 1 106 ? 1.486 7.094 -9.379 1.00 89.88 106 THR A C 1
ATOM 819 O O . THR A 1 106 ? 1.599 7.392 -10.570 1.00 89.88 106 THR A O 1
ATOM 822 N N . SER A 1 107 ? 2.293 7.595 -8.443 1.00 80.44 107 SER A N 1
ATOM 823 C CA . SER A 1 107 ? 3.265 8.673 -8.656 1.00 80.44 107 SER A CA 1
ATOM 824 C C . SER A 1 107 ? 4.704 8.203 -8.884 1.00 80.44 107 SER A C 1
ATOM 826 O O . SER A 1 107 ? 5.521 9.018 -9.290 1.00 80.44 107 SER A O 1
ATOM 828 N N . ASN A 1 108 ? 5.021 6.914 -8.688 1.00 74.31 108 ASN A N 1
ATOM 829 C CA . ASN A 1 108 ? 6.400 6.381 -8.673 1.00 74.31 108 ASN A CA 1
ATOM 830 C C . ASN A 1 108 ? 7.294 7.000 -7.584 1.00 74.31 108 ASN A C 1
ATOM 832 O O . ASN A 1 108 ? 8.519 6.957 -7.688 1.00 74.31 108 ASN A O 1
ATOM 836 N N . GLU A 1 109 ? 6.707 7.562 -6.529 1.00 78.69 109 GLU A N 1
ATOM 837 C CA . GLU A 1 109 ? 7.469 8.261 -5.500 1.00 78.69 109 GLU A CA 1
ATOM 838 C C . GLU A 1 109 ? 7.259 7.623 -4.132 1.00 78.69 109 GLU A C 1
ATOM 840 O O . GLU A 1 109 ? 6.156 7.585 -3.595 1.00 78.69 109 GLU A O 1
ATOM 845 N N . ALA A 1 110 ? 8.355 7.156 -3.543 1.00 84.38 110 ALA A N 1
ATOM 846 C CA . ALA A 1 110 ? 8.453 6.874 -2.121 1.00 84.38 110 ALA A CA 1
ATOM 847 C C . ALA A 1 110 ? 9.840 7.329 -1.658 1.00 84.38 110 ALA A C 1
ATOM 849 O O . ALA A 1 110 ? 10.861 6.866 -2.170 1.00 84.38 110 ALA A O 1
ATOM 850 N N . GLY A 1 111 ? 9.887 8.277 -0.721 1.00 85.81 111 GLY A N 1
ATOM 851 C CA . GLY A 1 111 ? 11.151 8.714 -0.130 1.00 85.81 111 GLY A CA 1
ATOM 852 C C . GLY A 1 111 ? 11.792 7.581 0.682 1.00 85.81 111 GLY A C 1
ATOM 853 O O . GLY A 1 111 ? 11.065 6.785 1.280 1.00 85.81 111 GLY A O 1
ATOM 854 N N . PRO A 1 112 ? 13.134 7.489 0.738 1.00 91.25 112 PRO A N 1
ATOM 855 C CA . PRO A 1 112 ? 13.800 6.467 1.534 1.00 91.25 112 PRO A CA 1
ATOM 856 C C . PRO A 1 112 ? 13.472 6.645 3.019 1.00 91.25 112 PRO A C 1
ATOM 858 O O . PRO A 1 112 ? 13.516 7.757 3.549 1.00 91.25 112 PRO A O 1
ATOM 861 N N . VAL A 1 113 ? 13.196 5.535 3.704 1.00 93.62 113 VAL A N 1
ATOM 862 C CA . VAL A 1 113 ? 12.946 5.507 5.153 1.00 93.62 113 VAL A CA 1
ATOM 863 C C . VAL A 1 113 ? 13.941 4.574 5.845 1.00 93.62 113 VAL A C 1
ATOM 865 O O . VAL A 1 113 ? 14.388 3.597 5.237 1.00 93.62 113 VAL A O 1
ATOM 868 N N . PRO A 1 114 ? 14.320 4.839 7.106 1.00 93.88 114 PRO A N 1
ATOM 869 C CA . PRO A 1 114 ? 15.216 3.955 7.837 1.00 93.88 114 PRO A CA 1
ATOM 870 C C . PRO A 1 114 ? 14.526 2.634 8.195 1.00 93.88 114 PRO A C 1
ATOM 872 O O . PRO A 1 114 ? 13.326 2.596 8.476 1.00 93.88 114 PRO A O 1
ATOM 875 N N . TYR A 1 115 ? 15.317 1.565 8.266 1.00 94.00 115 TYR A N 1
ATOM 876 C CA . TYR A 1 115 ? 14.889 0.311 8.879 1.00 94.00 115 TYR A CA 1
ATOM 877 C C . TYR A 1 115 ? 14.653 0.489 10.378 1.00 94.00 115 TYR A C 1
ATOM 879 O O . TYR A 1 115 ? 15.334 1.264 11.057 1.00 94.00 115 TYR A O 1
ATOM 887 N N . ARG A 1 116 ? 13.713 -0.289 10.904 1.00 92.06 116 ARG A N 1
ATOM 888 C CA . ARG A 1 116 ? 13.467 -0.453 12.336 1.00 92.06 116 ARG A CA 1
ATOM 889 C C . ARG A 1 116 ? 14.018 -1.790 12.826 1.00 92.06 116 ARG A C 1
ATOM 891 O O . ARG A 1 116 ? 14.498 -2.614 12.048 1.00 92.06 116 ARG A O 1
ATOM 898 N N . ARG A 1 117 ? 13.990 -1.986 14.146 1.00 89.12 117 ARG A N 1
ATOM 899 C CA . ARG A 1 117 ? 14.568 -3.167 14.799 1.00 89.12 117 ARG A CA 1
ATOM 900 C C . ARG A 1 117 ? 13.930 -4.463 14.258 1.00 89.12 117 ARG A C 1
ATOM 902 O O . ARG A 1 117 ? 12.702 -4.567 14.294 1.00 89.12 117 ARG A O 1
ATOM 909 N N . PRO A 1 118 ? 14.735 -5.443 13.805 1.00 85.12 118 PRO A N 1
ATOM 910 C CA . PRO A 1 118 ? 14.239 -6.772 13.446 1.00 85.12 118 PRO A CA 1
ATOM 911 C C . PRO A 1 118 ? 13.486 -7.435 14.606 1.00 85.12 118 PRO A C 1
ATOM 913 O O . PRO A 1 118 ? 13.746 -7.111 15.769 1.00 85.12 118 PRO A O 1
ATOM 916 N N . LEU A 1 119 ? 12.568 -8.354 14.298 1.00 80.56 119 LEU A N 1
ATOM 917 C CA . LEU A 1 119 ? 11.666 -9.066 15.221 1.00 80.56 119 LEU A CA 1
ATOM 918 C C . LEU A 1 119 ? 10.622 -8.187 15.931 1.00 80.56 119 LEU A C 1
ATOM 920 O O . LEU A 1 119 ? 9.710 -8.712 16.560 1.00 80.56 119 LEU A O 1
ATOM 924 N N . GLN A 1 120 ? 10.747 -6.859 15.857 1.00 84.00 120 GLN A N 1
ATOM 925 C CA . GLN A 1 120 ? 9.825 -5.895 16.480 1.00 84.00 120 GLN A CA 1
ATOM 926 C C . GLN A 1 120 ? 9.023 -5.089 15.458 1.00 84.00 120 GLN A C 1
ATOM 928 O O . GLN A 1 120 ? 7.996 -4.497 15.793 1.00 84.00 120 GLN A O 1
ATOM 933 N N . SER A 1 121 ? 9.549 -4.992 14.240 1.00 87.19 121 SER A N 1
ATOM 934 C CA . SER A 1 121 ? 9.045 -4.129 13.176 1.00 87.19 121 SER A CA 1
ATOM 935 C C . SER A 1 121 ? 9.237 -4.792 11.810 1.00 87.19 121 SER A C 1
ATOM 937 O O . SER A 1 121 ? 9.542 -4.119 10.826 1.00 87.19 121 SER A O 1
ATOM 939 N N . ASP A 1 122 ? 9.155 -6.123 11.754 1.00 87.88 122 ASP A N 1
ATOM 940 C CA . ASP A 1 122 ? 9.427 -6.883 10.531 1.00 87.88 122 ASP A CA 1
ATOM 941 C C . ASP A 1 122 ? 8.461 -6.503 9.408 1.00 87.88 122 ASP A C 1
ATOM 943 O O . ASP A 1 122 ? 8.885 -6.381 8.258 1.00 87.88 122 ASP A O 1
ATOM 947 N N . PHE A 1 123 ? 7.194 -6.223 9.730 1.00 89.12 123 PHE A N 1
ATOM 948 C CA . PHE A 1 123 ? 6.229 -5.800 8.722 1.00 89.12 123 PHE A CA 1
ATOM 949 C C . PHE A 1 123 ? 6.498 -4.365 8.270 1.00 89.12 123 PHE A C 1
ATOM 951 O O . PHE A 1 123 ? 6.506 -4.092 7.071 1.00 89.12 123 PHE A O 1
ATOM 958 N N . TYR A 1 124 ? 6.826 -3.456 9.196 1.00 92.12 124 TYR A N 1
ATOM 959 C CA . TYR A 1 124 ? 7.292 -2.117 8.815 1.00 92.12 124 TYR A CA 1
ATOM 960 C C . TYR A 1 124 ? 8.547 -2.179 7.932 1.00 92.12 124 TYR A C 1
ATOM 962 O O . TYR A 1 124 ? 8.721 -1.378 7.017 1.00 92.12 124 TYR A O 1
ATOM 970 N N . ASN A 1 125 ? 9.449 -3.129 8.171 1.00 94.25 125 ASN A N 1
ATOM 971 C CA . ASN A 1 125 ? 10.666 -3.250 7.378 1.00 94.25 125 ASN A CA 1
ATOM 972 C C . ASN A 1 125 ? 10.388 -3.665 5.925 1.00 94.25 125 ASN A C 1
ATOM 974 O O . ASN A 1 125 ? 11.203 -3.351 5.062 1.00 94.25 125 ASN A O 1
ATOM 978 N N . ILE A 1 126 ? 9.226 -4.253 5.611 1.00 93.31 126 ILE A N 1
ATOM 979 C CA . ILE A 1 126 ? 8.769 -4.430 4.221 1.00 93.31 126 ILE A CA 1
ATOM 980 C C . ILE A 1 126 ? 8.529 -3.065 3.560 1.00 93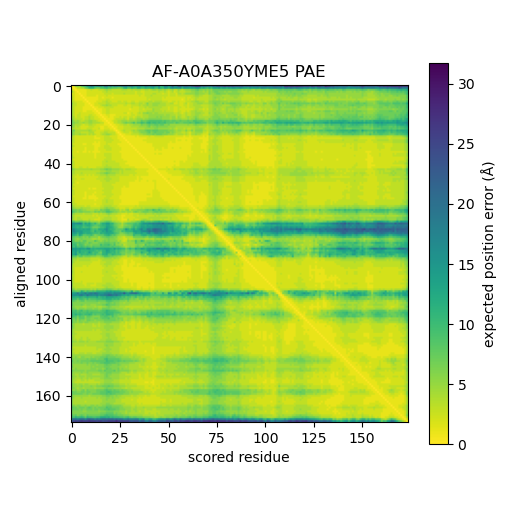.31 126 ILE A C 1
ATOM 982 O O . ILE A 1 126 ? 8.986 -2.836 2.440 1.00 93.31 126 ILE A O 1
ATOM 986 N N . ASN A 1 127 ? 7.889 -2.129 4.269 1.00 95.06 127 ASN A N 1
ATOM 987 C CA . ASN A 1 127 ? 7.761 -0.742 3.817 1.00 95.06 127 ASN A CA 1
ATOM 988 C C . ASN A 1 127 ? 9.137 -0.100 3.583 1.00 95.06 127 ASN A C 1
ATOM 990 O O . ASN A 1 127 ? 9.378 0.487 2.528 1.00 95.06 127 ASN A O 1
ATOM 994 N N . ALA A 1 128 ? 10.077 -0.291 4.513 1.00 95.31 128 ALA A N 1
ATOM 995 C CA . ALA A 1 128 ? 11.439 0.203 4.340 1.00 95.31 128 ALA A CA 1
ATOM 996 C C . ALA A 1 128 ? 12.121 -0.379 3.089 1.00 95.31 128 ALA A C 1
ATOM 998 O O . ALA A 1 128 ? 12.748 0.375 2.346 1.00 95.31 128 ALA A O 1
ATOM 999 N N . LEU A 1 129 ? 11.971 -1.676 2.799 1.00 96.12 129 LEU A N 1
ATOM 1000 C CA . LEU A 1 129 ? 12.503 -2.281 1.571 1.00 96.12 129 LEU A CA 1
ATOM 1001 C C . LEU A 1 129 ? 11.939 -1.598 0.314 1.00 96.12 129 LEU A C 1
ATOM 1003 O O . LEU A 1 129 ? 12.710 -1.244 -0.579 1.00 96.12 129 LEU A O 1
ATOM 1007 N N . MET A 1 130 ? 10.625 -1.359 0.258 1.00 95.94 130 MET A N 1
ATOM 1008 C CA . MET A 1 130 ? 9.982 -0.669 -0.869 1.00 95.94 130 MET A CA 1
ATOM 1009 C C . MET A 1 130 ? 10.509 0.762 -1.043 1.00 95.94 130 MET A C 1
ATOM 1011 O O . MET A 1 130 ? 11.016 1.105 -2.110 1.00 95.94 130 MET A O 1
ATOM 1015 N N . CYS A 1 131 ? 10.487 1.571 0.020 1.00 95.56 131 CYS A N 1
ATOM 1016 C CA . CYS A 1 131 ? 11.002 2.947 0.029 1.00 95.56 131 CYS A CA 1
ATOM 1017 C C . CYS A 1 131 ? 12.487 3.055 -0.354 1.00 95.56 131 CYS A C 1
ATOM 1019 O O . CYS A 1 131 ? 12.934 4.073 -0.876 1.00 95.56 131 CYS A O 1
ATOM 1021 N N . ASN A 1 132 ? 13.281 2.014 -0.091 1.00 95.62 132 ASN A N 1
ATOM 1022 C CA . ASN A 1 132 ? 14.701 1.975 -0.441 1.00 95.62 132 ASN A CA 1
ATOM 1023 C C . ASN A 1 132 ? 14.971 1.367 -1.828 1.00 95.62 132 ASN A C 1
ATOM 1025 O O . ASN A 1 132 ? 16.128 1.110 -2.158 1.00 95.62 132 ASN A O 1
ATOM 1029 N N . ASN A 1 133 ? 13.942 1.202 -2.667 1.00 94.25 133 ASN A N 1
ATOM 1030 C CA . ASN A 1 133 ? 14.029 0.622 -4.012 1.00 94.25 133 ASN A CA 1
ATOM 1031 C C . ASN A 1 133 ? 14.527 -0.833 -4.016 1.00 94.25 133 ASN A C 1
ATOM 1033 O O . ASN A 1 133 ? 15.164 -1.263 -4.971 1.00 94.25 133 ASN A O 1
ATOM 1037 N N . LEU A 1 134 ? 14.267 -1.600 -2.955 1.00 96.31 134 LEU A N 1
ATOM 1038 C CA . LEU A 1 134 ? 14.606 -3.029 -2.869 1.00 96.31 134 LEU A CA 1
ATOM 1039 C C . LEU A 1 134 ? 13.412 -3.936 -3.202 1.00 96.31 134 LEU A C 1
ATOM 1041 O O . LEU A 1 134 ? 13.444 -5.143 -2.966 1.00 96.31 134 LEU A O 1
ATOM 1045 N N . PHE A 1 135 ? 12.363 -3.352 -3.774 1.00 96.81 135 PHE A N 1
ATOM 1046 C CA . PHE A 1 135 ? 11.321 -4.056 -4.509 1.00 96.81 135 PHE A CA 1
ATOM 1047 C C . PHE A 1 135 ? 11.478 -3.739 -5.991 1.00 96.81 135 PHE A C 1
ATOM 1049 O O . PHE A 1 135 ? 11.852 -2.621 -6.348 1.00 96.81 135 PHE A O 1
ATOM 1056 N N . HIS A 1 136 ? 11.204 -4.724 -6.835 1.00 97.06 136 HIS A N 1
ATOM 1057 C CA . HIS A 1 136 ? 11.093 -4.512 -8.269 1.00 97.06 136 HIS A CA 1
ATOM 1058 C C . HIS A 1 136 ? 9.801 -3.756 -8.560 1.00 97.06 136 HIS A C 1
ATOM 1060 O O . HIS A 1 136 ? 8.729 -4.180 -8.130 1.00 97.06 136 HIS A O 1
ATOM 1066 N N . LEU A 1 137 ? 9.882 -2.654 -9.298 1.00 96.44 137 LEU A N 1
ATOM 1067 C CA . LEU A 1 137 ? 8.716 -1.964 -9.838 1.00 96.44 137 LEU A CA 1
ATOM 1068 C C . LEU A 1 137 ? 8.673 -2.193 -11.348 1.00 96.44 137 LEU A C 1
ATOM 1070 O O . LEU A 1 137 ? 9.390 -1.540 -12.108 1.00 96.44 137 LEU A O 1
ATOM 1074 N N . TYR A 1 138 ? 7.823 -3.128 -11.765 1.00 96.38 138 TYR A N 1
ATOM 1075 C CA . TYR A 1 138 ? 7.557 -3.413 -13.168 1.00 96.38 138 TYR A CA 1
ATOM 1076 C C . TYR A 1 138 ? 6.531 -2.419 -13.701 1.00 96.38 138 TYR A C 1
ATOM 1078 O O . TYR A 1 138 ? 5.372 -2.445 -13.292 1.00 96.38 138 TYR A O 1
ATOM 1086 N N . THR A 1 139 ? 6.933 -1.571 -14.642 1.00 95.69 139 THR A N 1
ATOM 1087 C CA . THR A 1 139 ? 6.008 -0.761 -15.444 1.00 95.69 139 THR A CA 1
ATOM 1088 C C . THR A 1 139 ? 5.788 -1.485 -16.762 1.00 95.69 139 THR A C 1
ATOM 1090 O O . THR A 1 139 ? 6.750 -1.722 -17.481 1.00 95.69 139 THR A O 1
ATOM 1093 N N . THR A 1 140 ? 4.558 -1.891 -17.068 1.00 94.81 140 THR A N 1
ATOM 1094 C CA . THR A 1 140 ? 4.232 -2.684 -18.273 1.00 94.81 140 THR A CA 1
ATOM 1095 C C . THR A 1 140 ? 2.861 -2.314 -18.822 1.00 94.81 140 THR A C 1
ATOM 1097 O O . THR A 1 140 ? 1.993 -1.884 -18.065 1.00 94.81 140 THR A O 1
ATOM 1100 N N . LYS A 1 141 ? 2.608 -2.498 -20.121 1.00 93.44 141 LYS A N 1
ATOM 1101 C CA . LYS A 1 141 ? 1.265 -2.246 -20.683 1.00 93.44 141 LYS A CA 1
ATOM 1102 C C . LYS A 1 141 ? 0.251 -3.287 -20.224 1.00 93.44 141 LYS A C 1
ATOM 1104 O O . LYS A 1 141 ? -0.910 -2.968 -19.997 1.00 93.44 141 LYS A O 1
ATOM 1109 N N . ASN A 1 142 ? 0.697 -4.536 -20.103 1.00 91.00 142 ASN A N 1
ATOM 1110 C CA . ASN A 1 142 ? -0.131 -5.687 -19.760 1.00 91.00 142 ASN A CA 1
ATOM 1111 C C . ASN A 1 142 ? 0.388 -6.363 -18.483 1.00 91.00 142 ASN A C 1
ATOM 1113 O O . ASN A 1 142 ? 1.591 -6.324 -18.239 1.00 91.00 142 ASN A O 1
ATOM 1117 N N . PRO A 1 143 ? -0.481 -7.026 -17.695 1.00 90.06 143 PRO A N 1
ATOM 1118 C CA . PRO A 1 143 ? -0.049 -7.784 -16.525 1.00 90.06 143 PRO A CA 1
ATOM 1119 C C . PRO A 1 143 ? 1.041 -8.806 -16.867 1.00 90.06 143 PRO A C 1
ATOM 1121 O O . PRO A 1 143 ? 0.868 -9.636 -17.763 1.00 90.06 143 PRO A O 1
ATOM 1124 N N . VAL A 1 144 ? 2.133 -8.794 -16.105 1.00 92.81 144 VAL A N 1
ATOM 1125 C CA . VAL A 1 144 ? 3.157 -9.837 -16.148 1.00 92.81 144 VAL A CA 1
ATOM 1126 C C . VAL A 1 144 ? 2.725 -10.979 -15.234 1.00 92.81 144 VAL A C 1
ATOM 1128 O O . VAL A 1 144 ? 2.206 -10.781 -14.133 1.00 92.81 144 VAL A O 1
ATOM 1131 N N . SER A 1 145 ? 2.944 -12.214 -15.684 1.00 93.50 145 SER A N 1
ATOM 1132 C CA . SER A 1 145 ? 2.694 -13.394 -14.856 1.00 93.50 145 SER A CA 1
ATOM 1133 C C . SER A 1 145 ? 3.524 -13.335 -13.573 1.00 93.50 145 SER A C 1
ATOM 1135 O O . SER A 1 145 ? 4.752 -13.313 -13.629 1.00 93.50 145 SER A O 1
ATOM 1137 N N . TRP A 1 146 ? 2.858 -13.425 -12.419 1.00 93.12 146 TRP A N 1
ATOM 1138 C CA . TRP A 1 146 ? 3.497 -13.501 -11.099 1.00 93.12 146 TRP A CA 1
ATOM 1139 C C . TRP A 1 146 ? 4.502 -14.655 -10.959 1.00 93.12 146 TRP A C 1
ATOM 1141 O O . TRP A 1 146 ? 5.385 -14.599 -10.115 1.00 93.12 146 TRP A O 1
ATOM 1151 N N . LYS A 1 147 ? 4.405 -15.696 -11.799 1.00 95.50 147 LYS A N 1
ATOM 1152 C CA . LYS A 1 147 ? 5.369 -16.812 -11.828 1.00 95.50 147 LYS A CA 1
ATOM 1153 C C . LYS A 1 147 ? 6.718 -16.434 -12.451 1.00 95.50 147 LYS A C 1
ATOM 1155 O O . LYS A 1 147 ? 7.682 -17.171 -12.275 1.00 95.50 147 LYS A O 1
ATOM 1160 N N . ASN A 1 148 ? 6.764 -15.334 -13.201 1.00 95.06 148 ASN A N 1
ATOM 1161 C CA . ASN A 1 148 ? 7.919 -14.919 -13.996 1.00 95.06 148 ASN A CA 1
ATOM 1162 C C . ASN A 1 148 ? 8.661 -13.720 -13.389 1.00 95.06 148 ASN A C 1
ATOM 1164 O O . ASN A 1 148 ? 9.641 -13.267 -13.974 1.00 95.06 148 ASN A O 1
ATOM 1168 N N . ILE A 1 149 ? 8.198 -13.198 -12.252 1.00 95.44 149 ILE A N 1
ATOM 1169 C CA . ILE A 1 149 ? 8.810 -12.060 -11.560 1.00 95.44 149 ILE A CA 1
ATOM 1170 C C . ILE A 1 149 ? 9.152 -12.436 -10.113 1.00 95.44 149 ILE A C 1
ATOM 1172 O O . ILE A 1 149 ? 8.527 -13.342 -9.553 1.00 95.44 149 ILE A O 1
ATOM 1176 N N . PRO A 1 150 ? 10.140 -11.773 -9.490 1.00 96.44 150 PRO A N 1
ATOM 1177 C CA . PRO A 1 150 ? 10.489 -12.009 -8.093 1.00 96.44 150 PRO A CA 1
ATOM 1178 C C . PRO A 1 150 ? 9.307 -11.774 -7.134 1.00 96.44 150 PRO A C 1
ATOM 1180 O O . PRO A 1 150 ? 8.428 -10.964 -7.425 1.00 96.44 150 PRO A O 1
ATOM 1183 N N . PRO A 1 151 ? 9.282 -12.413 -5.953 1.00 93.81 151 PRO A N 1
ATOM 1184 C CA . PRO A 1 151 ? 8.206 -12.218 -4.976 1.00 93.81 151 PRO A CA 1
ATOM 1185 C C . PRO A 1 151 ? 8.160 -10.795 -4.392 1.00 93.81 151 PRO A C 1
ATOM 1187 O O . PRO A 1 151 ? 7.098 -10.329 -3.993 1.00 93.81 151 PRO A O 1
ATOM 1190 N N . ASN A 1 152 ? 9.288 -10.082 -4.359 1.00 95.88 152 ASN A N 1
ATOM 1191 C CA . ASN A 1 152 ? 9.383 -8.676 -3.958 1.00 95.88 152 ASN A CA 1
ATOM 1192 C C . ASN A 1 152 ? 9.131 -7.738 -5.150 1.00 95.88 152 ASN A C 1
ATOM 1194 O O . ASN A 1 152 ? 9.951 -6.869 -5.445 1.00 95.88 152 ASN A O 1
ATOM 1198 N N . SER A 1 153 ? 8.012 -7.930 -5.847 1.00 96.69 153 SER A N 1
ATOM 1199 C CA . SER A 1 153 ? 7.651 -7.133 -7.022 1.00 96.69 153 SER A CA 1
ATOM 1200 C C . SER A 1 153 ? 6.336 -6.389 -6.834 1.00 96.69 153 SER A C 1
ATOM 1202 O O . SER A 1 153 ? 5.429 -6.857 -6.147 1.00 96.69 153 SER A O 1
ATOM 1204 N N . LEU A 1 154 ? 6.249 -5.244 -7.499 1.00 96.38 154 LEU A N 1
ATOM 1205 C CA . LEU A 1 154 ? 5.049 -4.462 -7.742 1.00 96.38 154 LEU A CA 1
ATOM 1206 C C . LEU A 1 154 ? 4.860 -4.310 -9.251 1.00 96.38 154 LEU A C 1
ATOM 1208 O O . LEU A 1 154 ? 5.836 -4.141 -9.984 1.00 96.38 154 LEU A O 1
ATOM 1212 N N . GLN A 1 155 ? 3.615 -4.332 -9.710 1.00 95.19 155 GLN A N 1
ATOM 1213 C CA . GLN A 1 155 ? 3.253 -4.168 -11.113 1.00 95.19 155 GLN A CA 1
ATOM 1214 C C . GLN A 1 155 ? 2.384 -2.930 -11.323 1.00 95.19 155 GLN A C 1
ATOM 1216 O O . GLN A 1 155 ? 1.226 -2.874 -10.916 1.00 95.19 155 GLN A O 1
ATOM 1221 N N . LYS A 1 156 ? 2.928 -1.956 -12.042 1.00 93.56 156 LYS A N 1
ATOM 1222 C CA . LYS A 1 156 ? 2.237 -0.751 -12.492 1.00 93.56 156 LYS A CA 1
ATOM 1223 C C . LYS A 1 156 ? 1.937 -0.847 -13.986 1.00 93.56 156 LYS A C 1
ATOM 1225 O O . LYS A 1 156 ? 2.736 -1.377 -14.761 1.00 93.56 156 LYS A O 1
ATOM 1230 N N . ARG A 1 157 ? 0.797 -0.296 -14.405 1.00 92.94 157 ARG A N 1
ATOM 1231 C CA . ARG A 1 157 ? 0.490 -0.108 -15.826 1.00 92.94 157 ARG A CA 1
ATOM 1232 C C . ARG A 1 157 ? 1.118 1.169 -16.365 1.00 92.94 157 ARG A C 1
ATOM 1234 O O . ARG A 1 157 ? 1.041 2.216 -15.725 1.00 92.94 157 ARG A O 1
ATOM 1241 N N . GLY A 1 158 ? 1.761 1.080 -17.525 1.00 91.69 158 GLY A N 1
ATOM 1242 C CA . GLY A 1 158 ? 2.337 2.252 -18.176 1.00 91.69 158 GLY A CA 1
ATOM 1243 C C . GLY A 1 158 ? 3.406 1.950 -19.217 1.00 91.69 158 GLY A C 1
ATOM 1244 O O . GLY A 1 158 ? 3.675 0.799 -19.558 1.00 91.69 158 GLY A O 1
ATOM 1245 N N . GLU A 1 159 ? 4.020 3.029 -19.695 1.00 92.50 159 GLU A N 1
ATOM 1246 C CA . GLU A 1 159 ? 5.127 3.041 -20.650 1.00 92.50 159 GLU A CA 1
ATOM 1247 C C . GLU A 1 159 ? 6.178 4.091 -20.234 1.00 92.50 159 GLU A C 1
ATOM 1249 O O . GLU A 1 159 ? 5.807 5.088 -19.608 1.00 92.50 159 GLU A O 1
ATOM 1254 N N . PRO A 1 160 ? 7.465 3.927 -20.601 1.00 93.62 160 PRO A N 1
ATOM 1255 C CA . PRO A 1 160 ? 8.046 2.757 -21.268 1.00 93.62 160 PRO A CA 1
ATOM 1256 C C . PRO A 1 160 ? 8.037 1.516 -20.366 1.00 93.62 160 PRO A C 1
ATOM 1258 O O . PRO A 1 160 ? 7.989 1.632 -19.139 1.00 93.62 160 PRO A O 1
ATOM 1261 N N . GLU A 1 161 ? 8.079 0.326 -20.970 1.00 96.00 161 GLU A N 1
ATOM 1262 C CA . GLU A 1 161 ? 8.124 -0.908 -20.185 1.00 96.00 161 GLU A CA 1
ATOM 1263 C C . GLU A 1 161 ? 9.479 -1.032 -19.481 1.00 96.00 161 GLU A C 1
ATOM 1265 O O . GLU A 1 161 ? 10.528 -1.044 -20.130 1.00 96.00 161 GLU A O 1
ATOM 1270 N N . THR A 1 162 ? 9.472 -1.073 -18.149 1.00 96.75 162 THR A N 1
ATOM 1271 C CA . THR A 1 162 ? 10.690 -1.034 -17.330 1.00 96.75 162 THR A CA 1
ATOM 1272 C C . THR A 1 162 ? 10.613 -1.951 -16.112 1.00 96.75 162 THR A C 1
ATOM 1274 O O . THR A 1 162 ? 9.532 -2.233 -15.602 1.00 96.75 162 THR A O 1
ATOM 1277 N N . ASP A 1 163 ? 11.778 -2.387 -15.633 1.00 96.69 163 ASP A N 1
ATOM 1278 C CA . ASP A 1 163 ? 11.995 -2.954 -14.296 1.00 96.69 163 ASP A CA 1
ATOM 1279 C C . ASP A 1 163 ? 12.936 -2.019 -13.528 1.00 96.69 163 ASP A C 1
ATOM 1281 O O . ASP A 1 163 ? 14.118 -1.887 -13.872 1.00 96.69 163 ASP A O 1
ATOM 1285 N N . CYS A 1 164 ? 12.394 -1.333 -12.522 1.00 95.38 164 CYS A N 1
ATOM 1286 C CA . CYS A 1 164 ? 13.160 -0.494 -11.610 1.00 95.38 164 CYS A CA 1
ATOM 1287 C C . CYS A 1 164 ? 13.455 -1.250 -10.313 1.00 95.38 164 CYS A C 1
ATOM 1289 O O . CYS A 1 164 ? 12.545 -1.569 -9.551 1.00 95.38 164 CYS A O 1
ATOM 1291 N N . TYR A 1 165 ? 14.738 -1.478 -10.034 1.00 96.38 165 TYR A N 1
ATOM 1292 C CA . TYR A 1 165 ? 15.213 -2.143 -8.824 1.00 96.38 165 TYR A CA 1
ATOM 1293 C C . TYR A 1 165 ? 16.595 -1.628 -8.421 1.00 96.38 165 TYR A C 1
ATOM 1295 O O . TYR A 1 165 ? 17.465 -1.378 -9.257 1.00 96.38 165 TYR A O 1
ATOM 1303 N N . ASN A 1 166 ? 16.810 -1.472 -7.117 1.00 95.12 166 ASN A N 1
ATOM 1304 C CA . ASN A 1 166 ? 18.046 -0.988 -6.509 1.00 95.12 166 ASN A CA 1
ATOM 1305 C C . ASN A 1 166 ? 18.558 0.311 -7.161 1.00 95.12 166 ASN A C 1
ATOM 1307 O O . ASN A 1 166 ? 19.731 0.434 -7.513 1.00 95.12 166 ASN A O 1
ATOM 1311 N N . LYS A 1 167 ? 17.645 1.278 -7.344 1.00 91.69 167 LYS A N 1
ATOM 1312 C CA . LYS A 1 167 ? 17.886 2.595 -7.972 1.00 91.69 167 LYS A CA 1
ATOM 1313 C C . LYS A 1 167 ? 18.286 2.552 -9.455 1.00 91.69 167 LYS A C 1
ATOM 1315 O O . LYS A 1 167 ? 18.732 3.564 -9.989 1.00 91.69 167 LYS A O 1
ATOM 1320 N N . VAL A 1 168 ? 18.126 1.414 -10.127 1.00 94.75 168 VAL A N 1
ATOM 1321 C CA . VAL A 1 168 ? 18.404 1.257 -11.559 1.00 94.75 168 VAL A CA 1
ATOM 1322 C C . VAL A 1 168 ? 17.125 0.840 -12.270 1.00 94.75 168 VAL A C 1
ATOM 1324 O O . VAL A 1 168 ? 16.506 -0.145 -11.883 1.00 94.75 168 VAL A O 1
ATOM 1327 N N . CYS A 1 169 ? 16.755 1.560 -13.328 1.00 94.50 169 CYS A N 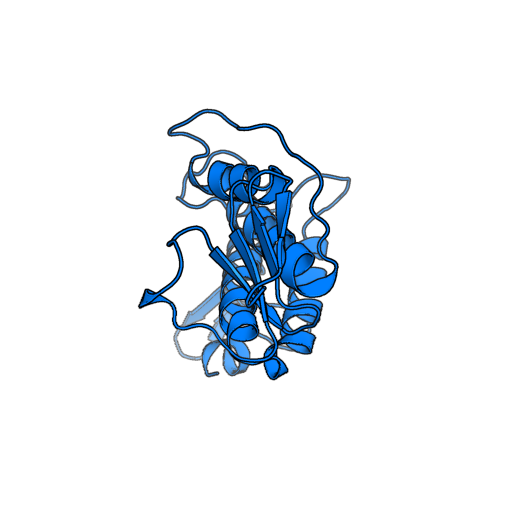1
ATOM 1328 C CA . CYS A 1 169 ? 15.638 1.203 -14.200 1.00 94.50 169 CYS A CA 1
ATOM 1329 C C . CYS A 1 169 ? 16.165 0.650 -15.522 1.00 94.50 169 CYS A C 1
ATOM 1331 O O . CYS A 1 169 ? 16.952 1.308 -16.206 1.00 94.50 169 CYS A O 1
ATOM 1333 N N . ARG A 1 170 ? 15.740 -0.562 -15.878 1.00 96.31 170 ARG A N 1
ATOM 1334 C CA . ARG A 1 170 ? 16.079 -1.221 -17.146 1.00 96.31 170 ARG A CA 1
ATOM 1335 C C . ARG A 1 170 ? 14.856 -1.261 -18.045 1.00 96.31 170 ARG A C 1
ATOM 1337 O O . ARG A 1 170 ? 13.768 -1.548 -17.561 1.00 96.31 170 ARG A O 1
ATOM 1344 N N . ILE A 1 171 ? 15.042 -1.001 -19.336 1.00 96.12 171 ILE A N 1
ATOM 1345 C CA . ILE A 1 171 ? 13.984 -1.158 -20.340 1.00 96.12 171 ILE A CA 1
ATOM 1346 C C . ILE A 1 171 ? 13.767 -2.653 -20.586 1.00 96.12 171 ILE A C 1
ATOM 1348 O O . ILE A 1 171 ? 14.728 -3.415 -20.694 1.00 96.12 171 ILE A O 1
ATOM 1352 N N . LEU A 1 172 ? 12.507 -3.075 -20.649 1.00 91.38 172 LEU A N 1
ATOM 1353 C CA . LEU A 1 172 ? 12.132 -4.444 -20.986 1.00 91.38 172 LEU A CA 1
ATOM 1354 C C . LEU A 1 172 ? 12.024 -4.579 -22.512 1.00 91.38 172 LEU A C 1
ATOM 1356 O O . LEU A 1 172 ? 11.411 -3.741 -23.167 1.00 91.38 172 LEU A O 1
ATOM 1360 N N . GLY A 1 173 ? 12.622 -5.631 -23.079 1.00 77.75 173 GLY A N 1
ATOM 1361 C CA . GLY A 1 173 ? 12.547 -5.919 -24.519 1.00 77.75 173 GLY A CA 1
ATOM 1362 C C . GLY A 1 173 ? 13.579 -5.209 -25.406 1.00 77.75 173 GLY A C 1
ATOM 1363 O O . GLY A 1 173 ? 13.398 -5.201 -26.623 1.00 77.75 173 GLY A O 1
ATOM 1364 N N . SER A 1 174 ? 14.637 -4.628 -24.823 1.00 53.31 174 SER A N 1
ATOM 1365 C CA . SER A 1 174 ? 15.827 -4.161 -25.558 1.00 53.31 174 SER A CA 1
ATOM 1366 C C . SER A 1 174 ? 16.752 -5.302 -25.961 1.00 53.31 174 SER A C 1
ATOM 1368 O O . SER A 1 174 ? 17.004 -6.151 -25.072 1.00 53.31 174 SER A O 1
#

Foldseek 3Di:
DVQCVQQPPPQFGFDDDDPNDTHRWHFLQVLLQVLQVLLVVCLAPVVSLVVNVSSLVVSCVQQDPNFGFGTDDPVDDTHTWDQFCVVHNTSVLSSLNSNLSSCCQPVVDAAADDDDDPPGRVSSVLSNCSNQQQAWEWEDQHRDPPVPDDPSYGHHYDDDGWIGGNNDIDGPPD

Solvent-accessible surface area (backbone atoms only — not comparable to full-atom values): 9542 Å² total; per-residue (Å²): 106,77,61,55,75,70,32,45,80,88,86,54,48,36,69,49,73,58,98,89,43,72,40,72,55,44,42,32,40,62,40,7,48,50,26,36,53,34,42,64,48,29,43,77,39,68,86,35,47,64,60,32,52,54,36,47,55,55,44,53,67,36,49,55,96,89,37,55,34,31,32,75,46,93,91,53,80,70,37,70,42,49,77,49,33,72,65,77,69,14,31,46,30,29,33,52,35,18,48,45,51,44,27,46,59,71,74,66,51,54,73,71,52,78,74,60,60,77,92,43,18,58,60,39,34,52,34,21,35,48,26,56,27,66,28,37,40,33,27,25,82,62,82,73,61,75,89,80,50,68,90,58,54,45,51,29,78,42,79,76,39,26,44,33,40,72,88,41,74,42,71,63,93,119

Mean predicted aligned error: 4.68 Å

Sequence (174 aa):
MKLLDLFWDGSALGHSSFKGLLQKQSFLSDAGAMLTALTMLYENDEKWGEMMKTMMAYVESFRKGGKWVESAADDFQAVQASWFDHPVPSGVSLAETGLTRASLLTSNEAGPVPYRRPLQSDFYNINALMCNNLFHLYTTKNPVSWKNIPPNSLQKRGEPETDCYNKVCRILGS